Protein AF-A0A2G4GF38-F1 (afdb_monomer)

Secondary structure (DSSP, 8-state):
-GGGT-SS--HHHHHHHHHH-TTHHHHHHHHHHS-----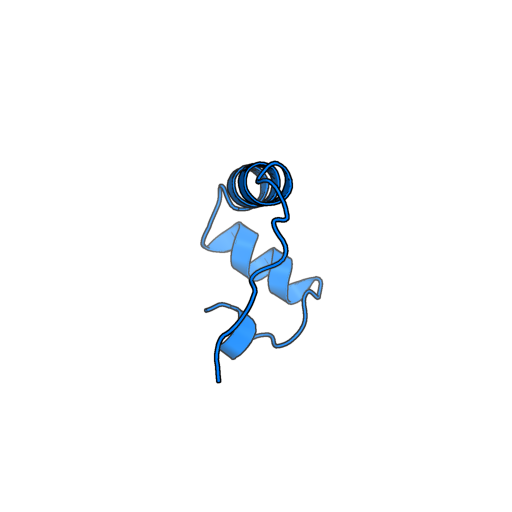----

pLDDT: mean 91.29, std 9.67, range [66.88, 98.19]

Mean predicted aligned error: 5.54 Å

Foldseek 3Di:
DLCVVPVDCDPVSVVVCVVPPVCVVVVVVVVVPDDPDPDPDDD

Sequence (43 aa):
MVHLLEPVHSERFVAILQKHYLTWREARAEINELPLAPEVWKE

Solvent-accessible surface area (backbone atoms only — not comparable to full-atom values): 2883 Å² total; per-residue (Å²): 118,66,53,83,83,35,81,55,93,45,72,69,37,52,52,53,38,60,74,76,38,80,61,52,65,58,56,51,50,56,59,68,71,49,82,86,68,85,78,83,80,80,133

Structure (mmCIF, N/CA/C/O backbone):
data_AF-A0A2G4GF38-F1
#
_entry.id   AF-A0A2G4GF38-F1
#
loop_
_atom_site.group_PDB
_atom_site.id
_atom_site.type_symbol
_atom_site.label_atom_id
_atom_site.label_alt_id
_atom_site.label_comp_id
_atom_site.label_asym_id
_atom_site.label_entity_id
_atom_site.label_seq_id
_atom_site.pdbx_PDB_ins_code
_atom_site.Cartn_x
_atom_site.Cartn_y
_atom_site.Cartn_z
_atom_site.occupancy
_atom_site.B_iso_or_equiv
_atom_site.auth_seq_id
_atom_site.auth_comp_id
_atom_site.auth_asym_id
_atom_site.auth_atom_id
_atom_site.pdbx_PDB_m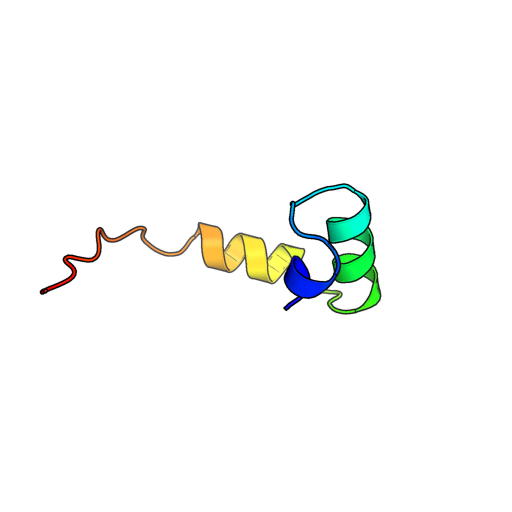odel_num
ATOM 1 N N . MET A 1 1 ? -5.833 -4.167 -7.925 1.00 84.38 1 MET A N 1
ATOM 2 C CA . MET A 1 1 ? -5.604 -4.045 -9.386 1.00 84.38 1 MET A CA 1
ATOM 3 C C . MET A 1 1 ? -4.237 -3.477 -9.768 1.00 84.38 1 MET A C 1
ATOM 5 O O . MET A 1 1 ? -3.703 -3.940 -10.764 1.00 84.38 1 MET A O 1
ATOM 9 N N . VAL A 1 2 ? -3.624 -2.552 -9.007 1.00 95.62 2 VAL A N 1
ATOM 10 C CA . VAL A 1 2 ? -2.269 -2.023 -9.323 1.00 95.62 2 VAL A CA 1
ATOM 11 C C . VAL A 1 2 ? -1.212 -3.128 -9.484 1.00 95.62 2 VAL A C 1
ATOM 13 O O . VAL A 1 2 ? -0.346 -3.007 -10.341 1.00 95.62 2 VAL A O 1
ATOM 16 N N . HIS A 1 3 ? -1.354 -4.249 -8.769 1.00 96.12 3 HIS A N 1
ATOM 17 C CA . HIS A 1 3 ? -0.478 -5.421 -8.889 1.00 96.12 3 HIS A CA 1
ATOM 18 C C . HIS A 1 3 ? -0.346 -6.028 -10.292 1.00 96.12 3 HIS A C 1
ATOM 20 O O . HIS A 1 3 ? 0.650 -6.688 -10.564 1.00 96.12 3 HIS A O 1
ATOM 26 N N . LEU A 1 4 ? -1.300 -5.789 -11.198 1.00 96.56 4 LEU A N 1
ATOM 27 C CA . LEU A 1 4 ? -1.178 -6.228 -12.593 1.00 96.56 4 LEU A CA 1
ATOM 28 C C . LEU A 1 4 ? -0.150 -5.406 -13.385 1.00 96.56 4 LEU A C 1
ATOM 30 O O . LEU A 1 4 ? 0.360 -5.872 -14.397 1.00 96.56 4 LEU A O 1
ATOM 34 N N . LEU A 1 5 ? 0.129 -4.179 -12.942 1.00 96.19 5 LEU A N 1
ATOM 35 C CA . LEU A 1 5 ? 1.086 -3.261 -13.564 1.00 96.19 5 LEU A CA 1
ATOM 36 C C . LEU A 1 5 ? 2.412 -3.214 -12.802 1.00 96.19 5 LEU A C 1
AT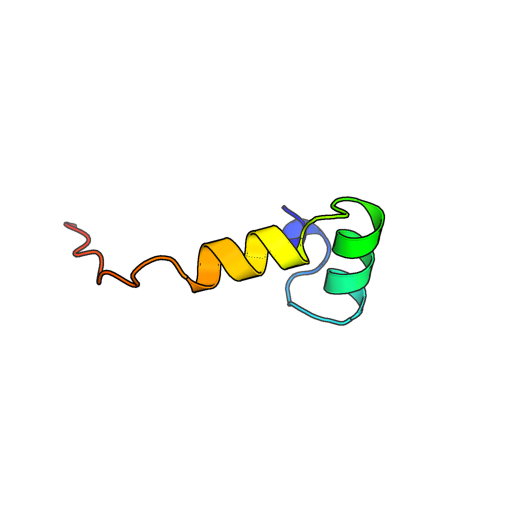OM 38 O O . LEU A 1 5 ? 3.458 -3.009 -13.410 1.00 96.19 5 LEU A O 1
ATOM 42 N N . GLU A 1 6 ? 2.358 -3.367 -11.480 1.00 97.75 6 GLU A N 1
ATOM 43 C CA . GLU A 1 6 ? 3.513 -3.306 -10.591 1.00 97.75 6 GLU A CA 1
ATOM 44 C C . GLU A 1 6 ? 3.367 -4.379 -9.496 1.00 97.75 6 GLU A C 1
ATOM 46 O O . GLU A 1 6 ? 2.553 -4.212 -8.585 1.00 97.75 6 GLU A O 1
ATOM 51 N N . PRO A 1 7 ? 4.099 -5.505 -9.587 1.00 96.69 7 PRO A N 1
ATOM 52 C CA . PRO A 1 7 ? 3.809 -6.705 -8.802 1.00 96.69 7 PRO A CA 1
ATOM 53 C C . PRO A 1 7 ? 4.160 -6.561 -7.319 1.00 96.69 7 PRO A C 1
ATOM 55 O O . PRO A 1 7 ? 3.580 -7.259 -6.489 1.00 96.69 7 PRO A O 1
ATOM 58 N N . VAL A 1 8 ? 5.060 -5.642 -6.970 1.00 97.44 8 VAL A N 1
ATOM 59 C CA . VAL A 1 8 ? 5.525 -5.410 -5.597 1.00 97.44 8 VAL A CA 1
ATOM 60 C C . VAL A 1 8 ? 5.158 -4.002 -5.133 1.00 97.44 8 VAL A C 1
ATOM 62 O O . VAL A 1 8 ? 4.914 -3.114 -5.940 1.00 97.44 8 VAL A O 1
ATOM 65 N N . HIS A 1 9 ? 5.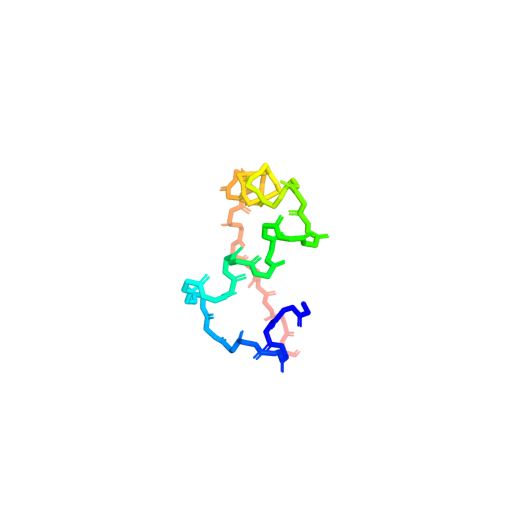134 -3.752 -3.823 1.00 96.50 9 HIS A N 1
ATOM 66 C CA . HIS A 1 9 ? 4.855 -2.415 -3.272 1.00 96.50 9 HIS A CA 1
ATOM 67 C C . HIS A 1 9 ? 6.077 -1.482 -3.356 1.00 96.50 9 HIS A C 1
ATOM 69 O O . HIS A 1 9 ? 6.557 -0.980 -2.343 1.00 96.50 9 HIS A O 1
ATOM 75 N N . SER A 1 10 ? 6.604 -1.274 -4.564 1.00 97.94 10 SER A N 1
ATOM 76 C CA . SER A 1 10 ? 7.731 -0.375 -4.845 1.00 97.94 10 SER A CA 1
ATOM 77 C C . SER A 1 10 ? 7.319 1.108 -4.846 1.00 97.94 10 SER A C 1
ATOM 79 O O . SER A 1 10 ? 6.143 1.456 -4.742 1.00 97.94 10 SER A O 1
ATOM 81 N N . GLU A 1 11 ? 8.275 2.023 -5.024 1.00 98.19 11 GLU A N 1
ATOM 82 C CA . GLU A 1 11 ? 7.979 3.458 -5.176 1.00 98.19 11 GLU A CA 1
ATOM 83 C C . GLU A 1 11 ? 7.039 3.739 -6.358 1.00 98.19 11 GLU A C 1
ATOM 85 O O . GLU A 1 11 ? 6.120 4.555 -6.255 1.00 98.19 11 GLU A O 1
ATOM 90 N N . ARG A 1 12 ? 7.207 3.005 -7.467 1.00 97.88 12 ARG A N 1
ATOM 91 C CA . ARG A 1 12 ? 6.329 3.106 -8.638 1.00 97.88 12 ARG A CA 1
ATOM 92 C C . ARG A 1 12 ? 4.895 2.692 -8.303 1.00 97.88 12 ARG A C 1
ATOM 94 O O . ARG A 1 12 ? 3.958 3.335 -8.776 1.00 97.88 12 ARG A O 1
ATOM 101 N N . PHE A 1 13 ? 4.713 1.672 -7.464 1.00 98.06 13 PHE A N 1
ATOM 102 C CA . PHE A 1 13 ? 3.396 1.239 -6.989 1.00 98.06 13 PHE A CA 1
ATOM 103 C C . PHE A 1 13 ? 2.683 2.375 -6.250 1.00 98.06 13 PHE A C 1
ATOM 105 O O . PHE A 1 13 ? 1.534 2.711 -6.551 1.00 98.06 13 PHE A O 1
ATOM 112 N N . VAL A 1 14 ? 3.398 3.011 -5.319 1.00 97.12 14 VAL A N 1
ATOM 11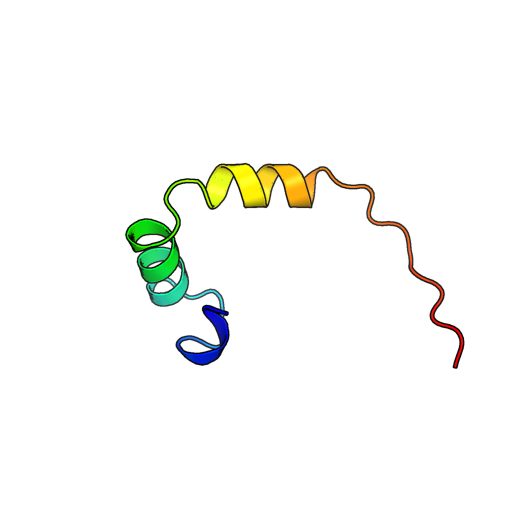3 C CA . VAL A 1 14 ? 2.881 4.132 -4.527 1.00 97.12 14 VAL A CA 1
ATOM 114 C C . VAL A 1 14 ? 2.572 5.339 -5.415 1.00 97.12 14 VAL A C 1
ATOM 116 O O . VAL A 1 14 ? 1.535 5.972 -5.233 1.00 97.12 14 VAL A O 1
ATOM 119 N N . ALA A 1 15 ? 3.404 5.624 -6.419 1.00 97.75 15 ALA A N 1
ATOM 120 C CA . ALA A 1 15 ? 3.157 6.708 -7.369 1.00 97.75 15 ALA A CA 1
ATOM 121 C C . ALA A 1 15 ? 1.863 6.497 -8.181 1.00 97.75 15 ALA A C 1
ATOM 123 O O . ALA A 1 15 ? 1.099 7.442 -8.391 1.00 97.75 15 ALA A O 1
ATOM 124 N N . ILE A 1 16 ? 1.576 5.258 -8.601 1.00 97.50 16 ILE A N 1
ATOM 125 C CA . ILE A 1 16 ? 0.324 4.918 -9.299 1.00 97.50 16 ILE A CA 1
ATOM 126 C C . ILE A 1 16 ? -0.881 5.125 -8.374 1.00 97.50 16 ILE A C 1
ATOM 128 O O . ILE A 1 16 ? -1.869 5.734 -8.794 1.00 97.50 16 ILE A O 1
ATOM 132 N N . LEU A 1 17 ? -0.794 4.673 -7.117 1.00 97.19 17 LEU A N 1
ATOM 133 C CA . LEU A 1 17 ? -1.844 4.905 -6.122 1.00 97.19 17 LEU A CA 1
ATOM 134 C C . LEU A 1 17 ? -2.068 6.396 -5.875 1.00 97.19 17 LEU A C 1
ATOM 136 O O . LEU A 1 17 ? -3.200 6.856 -5.936 1.00 97.19 17 LEU A O 1
ATOM 140 N N . GLN A 1 18 ? -1.004 7.171 -5.686 1.00 97.00 18 GLN A N 1
ATOM 141 C CA . GLN A 1 18 ? -1.112 8.608 -5.453 1.00 97.00 18 GLN A CA 1
ATOM 142 C C . GLN A 1 18 ? -1.754 9.351 -6.632 1.00 97.00 18 GLN A C 1
ATOM 144 O O . GLN A 1 18 ? -2.453 10.335 -6.423 1.00 97.00 18 GLN A O 1
ATOM 149 N N . LYS A 1 19 ? -1.559 8.880 -7.867 1.00 97.12 19 LYS A N 1
ATOM 150 C CA . LYS A 1 19 ? -2.180 9.486 -9.051 1.00 97.12 19 LYS A CA 1
ATOM 151 C C . LYS A 1 19 ? -3.664 9.141 -9.196 1.00 97.12 19 LYS A C 1
ATOM 153 O O . LYS A 1 19 ? -4.442 9.991 -9.619 1.00 97.12 19 LYS A O 1
ATOM 158 N N . HIS A 1 20 ? -4.043 7.894 -8.924 1.00 97.12 20 HIS A N 1
ATOM 159 C CA . HIS A 1 20 ? -5.361 7.367 -9.301 1.00 97.12 20 HIS A CA 1
ATOM 160 C C . HIS A 1 20 ? -6.299 7.101 -8.124 1.00 97.12 20 HIS A C 1
ATOM 162 O O . HIS A 1 20 ? -7.503 6.968 -8.327 1.00 97.12 20 HIS A O 1
ATOM 168 N N . TYR A 1 21 ? -5.772 7.032 -6.908 1.00 96.19 21 TYR A N 1
ATOM 169 C CA . TYR A 1 21 ? -6.534 6.757 -5.703 1.00 96.19 21 TYR A CA 1
ATOM 17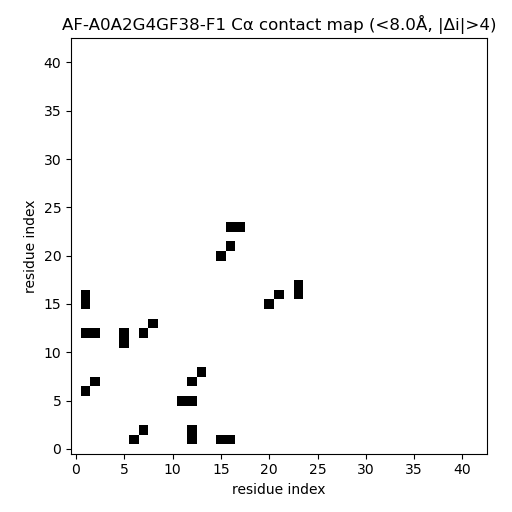0 C C . TYR A 1 21 ? -6.044 7.644 -4.557 1.00 96.19 21 TYR A C 1
ATOM 172 O O . TYR A 1 21 ? -5.275 7.223 -3.703 1.00 96.19 21 TYR A O 1
ATOM 180 N N . LEU A 1 22 ? -6.475 8.907 -4.561 1.00 95.81 22 LEU A N 1
ATOM 181 C CA . LEU A 1 22 ? -5.959 9.950 -3.665 1.00 95.81 22 LEU A CA 1
ATOM 182 C C . LEU A 1 22 ? -6.087 9.607 -2.172 1.00 95.81 22 LEU A C 1
ATOM 184 O O . LEU A 1 22 ? -5.225 10.006 -1.397 1.00 95.81 22 LEU A O 1
ATOM 188 N N . THR A 1 23 ? -7.106 8.831 -1.792 1.00 97.00 23 THR A N 1
ATOM 189 C CA . THR A 1 23 ? -7.395 8.440 -0.402 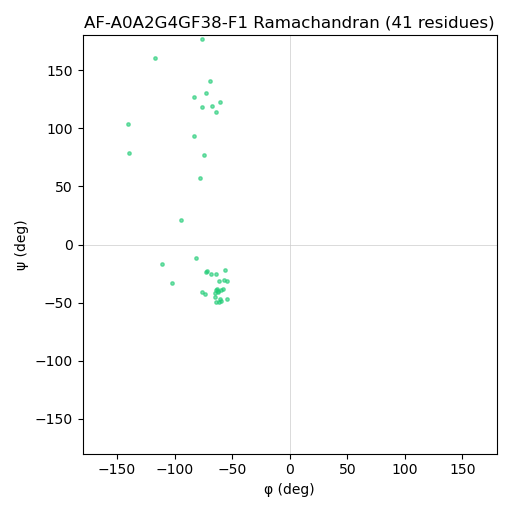1.00 97.00 23 THR A CA 1
ATOM 190 C C . THR A 1 23 ? -6.796 7.081 -0.006 1.00 97.00 23 THR A C 1
ATOM 192 O O . THR A 1 23 ? -7.290 6.399 0.894 1.00 97.00 23 THR A O 1
ATOM 195 N N . TRP A 1 24 ? -5.768 6.604 -0.721 1.00 96.06 24 TRP A N 1
ATOM 196 C CA . TRP A 1 24 ? -5.202 5.271 -0.483 1.00 96.06 24 TRP A CA 1
ATOM 197 C C . TRP A 1 24 ? -4.558 5.119 0.900 1.00 96.06 24 TRP A C 1
ATOM 199 O O . TRP A 1 24 ? -4.449 4.000 1.403 1.00 96.06 24 TRP A O 1
ATOM 209 N N . ARG A 1 25 ? -4.110 6.223 1.511 1.00 96.62 25 ARG A N 1
ATOM 210 C CA . ARG A 1 25 ? -3.476 6.211 2.837 1.00 96.62 25 ARG A CA 1
ATOM 211 C C . ARG A 1 25 ? -4.510 5.984 3.931 1.00 96.62 25 ARG A C 1
ATOM 213 O O . ARG A 1 25 ? -4.264 5.175 4.818 1.00 96.62 25 ARG A O 1
ATOM 220 N N . GLU A 1 26 ? -5.656 6.645 3.822 1.00 97.50 26 GLU A N 1
ATOM 221 C CA . GLU A 1 26 ? -6.805 6.506 4.712 1.00 97.50 26 GLU A CA 1
ATOM 222 C C . GLU A 1 26 ? -7.373 5.092 4.609 1.00 97.50 26 GLU A C 1
ATOM 224 O O . GLU A 1 26 ? -7.459 4.398 5.614 1.00 97.50 26 GLU A O 1
ATOM 229 N N . ALA A 1 27 ? -7.610 4.602 3.388 1.00 95.12 27 ALA A N 1
ATOM 230 C CA . ALA A 1 27 ? -8.070 3.232 3.174 1.00 95.12 27 ALA A CA 1
ATOM 231 C C . ALA A 1 27 ? -7.082 2.184 3.718 1.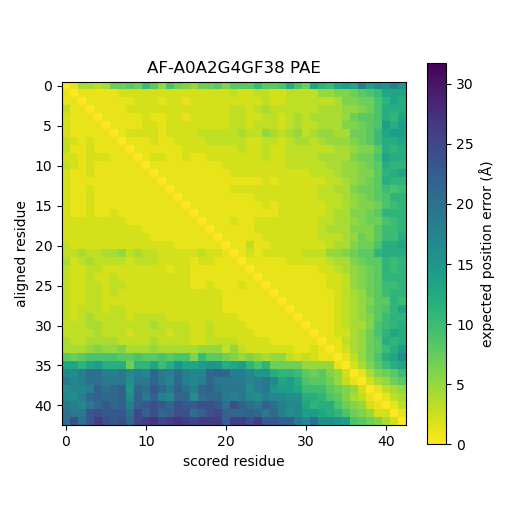00 95.12 27 ALA A C 1
ATOM 233 O O . ALA A 1 27 ? -7.489 1.182 4.301 1.00 95.12 27 ALA A O 1
ATOM 234 N N . ARG A 1 28 ? -5.766 2.407 3.569 1.00 95.19 28 ARG A N 1
ATOM 235 C CA . ARG A 1 28 ? -4.748 1.531 4.171 1.00 95.19 28 ARG A CA 1
ATOM 236 C C . ARG A 1 28 ? -4.799 1.569 5.698 1.00 95.19 28 ARG A C 1
ATOM 238 O O . ARG A 1 28 ? -4.634 0.523 6.316 1.00 95.19 28 ARG A O 1
ATOM 245 N N . ALA A 1 29 ? -4.976 2.750 6.288 1.00 96.50 29 ALA A N 1
ATOM 246 C CA . ALA A 1 29 ? -5.113 2.890 7.731 1.00 96.50 29 ALA A CA 1
ATOM 247 C C . ALA A 1 29 ? -6.351 2.132 8.224 1.00 96.50 29 ALA A C 1
ATOM 249 O O . ALA A 1 29 ? -6.213 1.281 9.091 1.00 96.50 29 ALA A O 1
ATOM 250 N N . GLU A 1 30 ? -7.511 2.333 7.595 1.00 95.38 30 GLU A N 1
ATOM 251 C CA . GLU A 1 30 ? -8.746 1.608 7.918 1.00 95.38 30 GLU A CA 1
ATOM 252 C C . GLU A 1 30 ? -8.558 0.088 7.863 1.00 95.38 30 GLU A C 1
ATOM 254 O O . GLU A 1 30 ? -8.938 -0.607 8.800 1.00 95.38 30 GLU A O 1
ATOM 259 N N . ILE A 1 31 ? -7.919 -0.432 6.808 1.00 92.25 31 ILE A N 1
ATOM 260 C CA . ILE A 1 31 ? -7.644 -1.872 6.667 1.00 92.25 31 ILE A CA 1
ATOM 261 C C . ILE A 1 31 ? -6.736 -2.386 7.789 1.00 92.25 31 ILE A C 1
ATOM 263 O O . ILE A 1 31 ? -6.960 -3.481 8.298 1.00 92.25 31 ILE A O 1
ATOM 267 N N . ASN A 1 32 ? -5.717 -1.617 8.172 1.00 92.62 32 ASN A N 1
ATOM 268 C CA . ASN A 1 32 ? -4.798 -2.007 9.240 1.00 92.62 32 ASN A CA 1
ATOM 269 C C . ASN A 1 32 ? -5.463 -2.024 10.627 1.00 92.62 32 ASN A C 1
ATOM 271 O O . ASN A 1 32 ? -4.990 -2.750 11.498 1.00 92.62 32 ASN A O 1
ATOM 275 N N . GLU A 1 33 ? -6.532 -1.249 10.832 1.00 93.88 33 GLU A N 1
ATOM 276 C CA . GLU A 1 33 ? -7.310 -1.233 12.080 1.00 93.88 33 GLU A CA 1
ATOM 277 C C . GLU A 1 33 ? -8.326 -2.386 12.171 1.00 93.88 33 GLU A C 1
ATOM 279 O O . GLU A 1 33 ? -8.902 -2.627 13.235 1.00 93.88 33 GLU A O 1
ATOM 284 N N . LEU A 1 34 ? -8.574 -3.115 11.075 1.00 90.00 34 LEU A N 1
ATOM 285 C CA . LEU A 1 34 ? -9.482 -4.256 11.109 1.00 90.00 34 LEU A CA 1
ATOM 286 C C . LEU A 1 34 ? -8.876 -5.406 11.930 1.00 90.00 34 LEU A C 1
ATOM 288 O O . LEU A 1 34 ? -7.680 -5.692 11.822 1.00 90.00 34 LEU A O 1
ATOM 292 N N . PRO A 1 35 ? -9.692 -6.116 12.732 1.00 87.38 35 PRO A N 1
ATOM 293 C CA . PRO A 1 35 ? -9.214 -7.263 13.485 1.00 87.38 35 PRO A CA 1
ATOM 294 C C . PRO A 1 35 ? -8.684 -8.328 12.522 1.00 87.38 35 PRO A C 1
ATOM 296 O O . PRO A 1 35 ? -9.414 -8.836 11.669 1.00 87.38 35 PRO A O 1
ATOM 299 N N . LEU A 1 36 ? -7.416 -8.704 12.694 1.00 78.75 36 LEU A N 1
ATOM 300 C CA . LEU A 1 36 ? -6.812 -9.841 12.006 1.00 78.75 36 LEU A CA 1
ATOM 301 C C . LEU A 1 36 ? -7.346 -11.132 12.638 1.00 78.75 36 LEU A C 1
ATOM 303 O O . LEU A 1 36 ? -6.689 -11.760 13.468 1.00 78.75 36 LEU A O 1
ATOM 307 N N . ALA A 1 37 ? -8.581 -11.499 12.306 1.00 73.81 37 ALA A N 1
ATOM 308 C CA . ALA A 1 37 ? -9.119 -12.788 12.704 1.00 73.81 37 ALA A CA 1
ATOM 309 C C . ALA A 1 37 ? -8.447 -13.884 11.857 1.00 73.81 37 ALA A C 1
ATOM 311 O O . ALA A 1 37 ? -8.406 -13.759 10.631 1.00 73.81 37 ALA A O 1
ATOM 312 N N . PRO A 1 38 ? -7.923 -14.961 12.466 1.00 67.38 38 PRO A N 1
ATOM 313 C CA . PRO A 1 38 ? -7.481 -16.116 11.704 1.00 67.38 38 PRO A CA 1
ATOM 314 C C . PRO A 1 38 ? -8.699 -16.737 11.015 1.00 67.38 38 PRO A C 1
ATOM 316 O O . PRO A 1 38 ? -9.617 -17.233 11.668 1.00 67.38 38 PRO A O 1
ATOM 319 N N . GLU A 1 39 ? -8.719 -16.689 9.688 1.00 73.31 39 GLU A N 1
ATOM 320 C CA . GLU A 1 39 ? -9.740 -17.361 8.898 1.00 73.31 39 GLU A CA 1
ATOM 321 C C . GLU A 1 39 ? -9.436 -18.865 8.874 1.00 73.31 39 GLU A C 1
ATOM 323 O O . GLU A 1 39 ? -8.376 -19.298 8.418 1.00 73.31 39 GLU A O 1
ATOM 328 N N . VAL A 1 40 ? -10.354 -19.674 9.412 1.00 74.25 40 VAL A N 1
ATOM 329 C CA . VAL A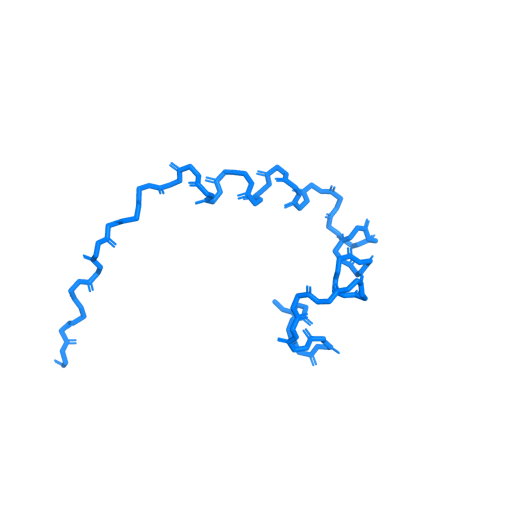 1 40 ? -10.293 -21.135 9.287 1.00 74.25 40 VAL A CA 1
ATOM 330 C C . VAL A 1 40 ? -10.907 -21.502 7.943 1.00 74.25 40 VAL A C 1
ATOM 332 O O . VAL A 1 40 ? -12.123 -21.657 7.824 1.00 74.25 40 VAL A O 1
ATOM 335 N N . TRP A 1 41 ? -10.062 -21.622 6.924 1.00 76.00 41 TRP A N 1
ATOM 336 C CA . TRP A 1 41 ? -10.469 -22.124 5.616 1.00 76.00 41 TRP A CA 1
ATOM 337 C C . TRP A 1 41 ? -10.839 -23.606 5.751 1.00 76.00 41 TRP A C 1
ATOM 339 O O . TRP A 1 41 ? -10.015 -24.418 6.169 1.00 76.00 41 TRP A O 1
ATOM 349 N N . LYS A 1 42 ? -12.094 -23.956 5.448 1.00 67.44 42 LYS A N 1
ATOM 350 C CA . LYS A 1 42 ? -12.501 -25.358 5.277 1.00 67.44 42 LYS A CA 1
ATOM 351 C C . LYS A 1 42 ? -12.147 -25.775 3.849 1.00 67.44 42 LYS A C 1
ATOM 353 O O . LYS A 1 42 ? -12.515 -25.055 2.923 1.00 67.44 42 LYS A O 1
ATOM 358 N N . GLU A 1 43 ? -11.416 -26.881 3.715 1.00 66.88 43 GLU A N 1
ATOM 359 C CA . GLU A 1 43 ? -11.115 -27.544 2.433 1.00 66.88 43 GLU A CA 1
ATOM 360 C C . GLU A 1 43 ? -12.380 -28.055 1.731 1.00 66.88 43 GLU A C 1
ATOM 362 O O . GLU A 1 43 ? -13.329 -28.476 2.439 1.00 66.88 43 GLU A O 1
#

Radius of gyration: 13.73 Å; Cα contacts (8 Å, |Δi|>4): 14; chains: 1; bounding box: 20×38×27 Å